Protein AF-A0A967SJI6-F1 (afdb_monomer)

Radius of gyration: 11.04 Å; Cα contacts (8 Å, |Δi|>4): 100; chains: 1; bounding box: 23×21×27 Å

pLDDT: mean 94.46, std 3.72, range [77.31, 97.75]

Structure (mmCIF, N/CA/C/O backbone):
data_AF-A0A967SJI6-F1
#
_entry.id   AF-A0A967SJI6-F1
#
loop_
_atom_site.group_PDB
_atom_site.id
_atom_site.type_symbol
_atom_site.label_atom_id
_atom_site.label_alt_id
_atom_site.label_comp_id
_atom_site.label_asym_id
_atom_site.label_entity_id
_atom_site.label_seq_id
_atom_site.pdbx_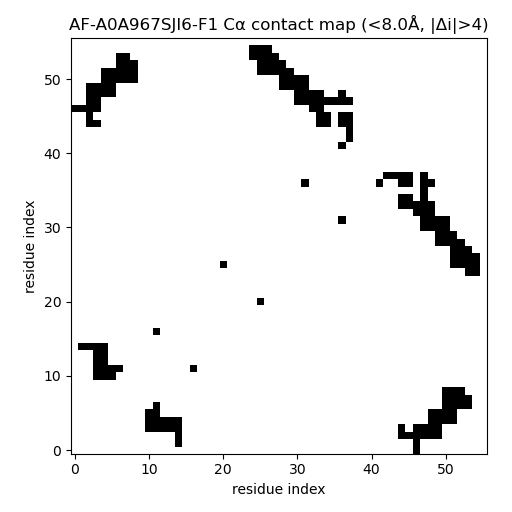PDB_ins_code
_atom_site.Cartn_x
_atom_site.Cartn_y
_atom_site.Cartn_z
_atom_site.occupancy
_atom_site.B_iso_or_equiv
_atom_site.auth_seq_id
_atom_site.auth_comp_id
_atom_site.auth_asym_id
_atom_site.auth_atom_id
_atom_site.pdbx_PDB_model_num
ATOM 1 N N . MET A 1 1 ? 2.556 -14.413 -6.505 1.00 77.31 1 MET A N 1
ATOM 2 C CA . MET A 1 1 ? 3.134 -13.109 -6.114 1.00 77.31 1 MET A CA 1
ATOM 3 C C . MET A 1 1 ? 1.968 -12.190 -5.792 1.00 77.31 1 MET A C 1
ATOM 5 O O . MET A 1 1 ? 1.008 -12.206 -6.553 1.00 77.31 1 MET A O 1
ATOM 9 N N . TYR A 1 2 ? 1.995 -11.490 -4.659 1.00 90.25 2 TYR A N 1
ATOM 10 C CA . TYR A 1 2 ? 0.858 -10.693 -4.184 1.00 90.25 2 TYR A CA 1
ATOM 11 C C . TYR A 1 2 ? 1.028 -9.195 -4.502 1.00 90.25 2 TYR A C 1
ATOM 13 O O . TYR A 1 2 ? 2.154 -8.761 -4.770 1.00 90.25 2 TYR A O 1
ATOM 21 N N . PRO A 1 3 ? -0.063 -8.407 -4.505 1.00 94.25 3 PRO A N 1
ATOM 22 C CA . PRO A 1 3 ? 0.008 -6.948 -4.562 1.00 94.25 3 PRO A CA 1
ATOM 23 C C . PRO A 1 3 ? 0.724 -6.360 -3.339 1.00 94.25 3 PRO A C 1
ATOM 25 O O . PRO A 1 3 ? 0.706 -6.945 -2.258 1.00 94.25 3 PRO A O 1
ATOM 28 N N . VAL A 1 4 ? 1.307 -5.171 -3.495 1.00 95.75 4 VAL A N 1
ATOM 29 C CA . VAL A 1 4 ? 1.901 -4.425 -2.372 1.00 95.75 4 VAL A CA 1
ATOM 30 C C . VAL A 1 4 ? 0.794 -3.745 -1.568 1.00 95.75 4 VAL A C 1
ATOM 32 O O . VAL A 1 4 ? -0.072 -3.086 -2.143 1.00 95.75 4 VAL A O 1
ATOM 35 N N . VAL A 1 5 ? 0.827 -3.859 -0.244 1.00 96.94 5 VAL A N 1
ATOM 36 C CA . VAL A 1 5 ? -0.182 -3.254 0.635 1.00 96.94 5 VAL A CA 1
ATOM 37 C C . VAL A 1 5 ? 0.282 -1.886 1.127 1.00 96.94 5 VAL A C 1
ATOM 39 O O . VAL A 1 5 ? 1.446 -1.701 1.481 1.00 96.94 5 VAL A O 1
ATOM 42 N N . HIS A 1 6 ? -0.639 -0.928 1.172 1.00 97.12 6 HIS A N 1
ATOM 43 C CA . HIS A 1 6 ? -0.479 0.353 1.853 1.00 97.12 6 HIS A CA 1
ATOM 44 C C . HIS A 1 6 ? -1.618 0.536 2.848 1.00 97.12 6 HIS A C 1
ATOM 46 O O . HIS A 1 6 ? -2.777 0.400 2.467 1.00 97.12 6 HIS A O 1
ATOM 52 N N . ILE A 1 7 ? -1.298 0.887 4.090 1.00 96.62 7 ILE A N 1
ATOM 53 C CA . ILE A 1 7 ? -2.283 1.251 5.118 1.00 96.62 7 ILE A CA 1
ATOM 54 C C . ILE A 1 7 ? -2.053 2.720 5.449 1.00 96.62 7 ILE A C 1
ATOM 56 O O . ILE A 1 7 ? -0.943 3.095 5.815 1.00 96.62 7 ILE A O 1
ATOM 60 N N . ASP A 1 8 ? -3.066 3.558 5.230 1.00 96.12 8 ASP A N 1
ATOM 61 C CA . ASP A 1 8 ? -3.009 5.012 5.442 1.00 96.12 8 ASP A CA 1
ATOM 62 C C . ASP A 1 8 ? -1.810 5.690 4.750 1.00 96.12 8 ASP A C 1
ATOM 64 O O . ASP A 1 8 ? -1.202 6.633 5.250 1.00 96.12 8 ASP A O 1
ATOM 68 N N . GLY A 1 9 ? -1.463 5.190 3.558 1.00 94.75 9 GLY A N 1
ATOM 69 C CA . GLY A 1 9 ? -0.341 5.680 2.749 1.00 94.75 9 GLY A CA 1
ATOM 70 C C . GLY A 1 9 ? 1.032 5.131 3.152 1.00 94.75 9 GLY A C 1
ATOM 71 O O . GLY A 1 9 ? 2.024 5.449 2.497 1.00 94.75 9 GLY A O 1
ATOM 72 N N . ILE A 1 10 ? 1.102 4.289 4.184 1.00 95.38 10 ILE A N 1
ATOM 73 C CA . ILE A 1 10 ? 2.332 3.630 4.620 1.00 95.38 10 ILE A CA 1
ATOM 74 C C . ILE A 1 10 ? 2.437 2.268 3.940 1.00 95.38 10 ILE A C 1
ATOM 76 O O . ILE A 1 10 ? 1.620 1.371 4.182 1.00 95.38 10 ILE A O 1
ATOM 80 N N . ARG A 1 11 ? 3.474 2.106 3.112 1.00 95.12 11 ARG A N 1
ATOM 81 C CA . ARG A 1 11 ? 3.814 0.834 2.469 1.00 95.12 11 ARG A CA 1
ATOM 82 C C . ARG A 1 11 ? 4.126 -0.224 3.523 1.00 95.12 11 ARG A C 1
ATOM 84 O O . ARG A 1 11 ? 4.989 -0.025 4.371 1.00 95.12 11 ARG A O 1
ATOM 91 N N . GLN A 1 12 ? 3.486 -1.372 3.386 1.00 95.44 12 GLN A N 1
ATOM 92 C CA . GLN A 1 12 ? 3.718 -2.549 4.206 1.00 95.44 12 GLN A CA 1
ATOM 93 C C . GLN A 1 12 ? 4.677 -3.505 3.491 1.00 95.44 12 GLN A C 1
ATOM 95 O O . GLN A 1 12 ? 4.716 -3.574 2.256 1.00 95.44 12 GLN A O 1
ATOM 100 N N . THR A 1 13 ? 5.481 -4.223 4.268 1.00 88.38 13 THR A N 1
ATOM 101 C CA . THR A 1 13 ? 6.433 -5.224 3.762 1.00 88.38 13 THR A CA 1
ATOM 102 C C . THR A 1 13 ? 5.774 -6.571 3.491 1.00 88.38 13 THR A C 1
ATOM 104 O O . THR A 1 13 ? 6.178 -7.265 2.563 1.00 88.38 13 THR A O 1
ATOM 107 N N . GLU A 1 14 ? 4.749 -6.908 4.269 1.00 89.69 14 GLU A N 1
ATOM 108 C CA . GLU A 1 14 ? 4.074 -8.206 4.271 1.00 89.69 14 GLU A CA 1
ATOM 109 C C . GLU A 1 14 ? 2.572 -8.020 4.050 1.00 89.69 14 GLU A C 1
ATOM 111 O O . GLU A 1 14 ? 1.984 -7.035 4.500 1.00 89.69 14 GLU A O 1
ATOM 116 N N . ILE A 1 15 ? 1.939 -8.954 3.336 1.00 89.75 15 ILE A N 1
ATOM 117 C CA . ILE A 1 15 ? 0.492 -8.902 3.066 1.00 89.75 15 ILE A CA 1
ATOM 118 C C . ILE A 1 15 ? -0.315 -9.393 4.274 1.00 89.75 15 ILE A C 1
ATOM 120 O O . ILE A 1 15 ? -1.462 -8.995 4.475 1.00 89.75 15 ILE A O 1
ATOM 124 N N . GLU A 1 16 ? 0.317 -10.204 5.117 1.00 91.56 16 GLU A N 1
ATOM 125 C CA . GLU A 1 16 ? -0.189 -10.788 6.351 1.00 91.56 16 GLU A CA 1
ATOM 126 C C . GLU A 1 16 ? -0.649 -9.717 7.346 1.00 91.56 16 GLU A C 1
ATOM 128 O O . GLU A 1 16 ? -1.553 -9.970 8.140 1.00 91.56 16 GLU A O 1
ATOM 133 N N . VAL A 1 17 ? -0.136 -8.486 7.245 1.00 89.94 17 VAL A N 1
ATOM 134 C CA . VAL A 1 17 ? -0.614 -7.334 8.025 1.00 89.94 17 VAL A CA 1
ATOM 135 C C . VAL A 1 17 ? -2.125 -7.113 7.882 1.00 89.94 17 VAL A C 1
ATOM 137 O O . VAL A 1 17 ? -2.780 -6.736 8.853 1.00 89.94 17 VAL A O 1
ATOM 140 N N . LEU A 1 18 ? -2.716 -7.434 6.723 1.00 90.69 18 LEU A N 1
ATOM 141 C CA . LEU A 1 18 ? -4.163 -7.340 6.505 1.00 90.69 18 LEU A CA 1
ATOM 142 C C . LEU A 1 18 ? -4.959 -8.260 7.438 1.00 90.69 18 LEU A C 1
ATOM 144 O O . LEU A 1 18 ? -6.096 -7.946 7.769 1.00 90.69 18 LEU A O 1
ATOM 148 N N . THR A 1 19 ? -4.368 -9.372 7.887 1.00 92.25 19 THR A N 1
ATOM 149 C CA . THR A 1 19 ? -5.011 -10.292 8.840 1.00 92.25 19 THR A CA 1
ATOM 150 C C . THR A 1 19 ? -5.035 -9.739 10.264 1.00 92.25 19 THR A C 1
ATOM 152 O O . THR A 1 19 ? -5.899 -10.115 11.052 1.00 92.25 19 THR A O 1
ATOM 155 N N . SER A 1 20 ? -4.117 -8.821 10.586 1.00 91.25 20 SER A N 1
ATOM 156 C CA . SER A 1 20 ? -4.053 -8.154 11.889 1.00 91.25 20 SER A CA 1
ATOM 157 C C . SER A 1 20 ? -4.933 -6.905 11.983 1.00 91.25 20 SER A C 1
ATOM 159 O O . SER A 1 20 ? -5.217 -6.457 13.091 1.00 91.25 20 SER A O 1
ATOM 161 N N . LEU A 1 21 ? -5.384 -6.354 10.849 1.00 92.12 21 LEU A N 1
ATOM 162 C CA . LEU A 1 21 ? -6.198 -5.141 10.812 1.00 92.12 21 LEU A CA 1
ATOM 163 C C . LEU A 1 21 ? -7.669 -5.463 11.136 1.00 92.12 21 LEU A C 1
ATOM 165 O O . LEU A 1 21 ? -8.326 -6.167 10.362 1.00 92.12 21 LEU A O 1
ATOM 169 N N . PRO A 1 22 ? -8.240 -4.940 12.238 1.00 94.88 22 PRO A N 1
ATOM 170 C CA . PRO A 1 22 ? -9.635 -5.193 12.568 1.00 94.88 22 PRO A CA 1
ATOM 171 C C . PRO A 1 22 ? -10.562 -4.643 11.481 1.00 94.88 22 PRO A C 1
ATOM 173 O O . PRO A 1 22 ? -10.537 -3.456 11.170 1.00 94.88 22 PRO A O 1
ATOM 176 N N . ALA A 1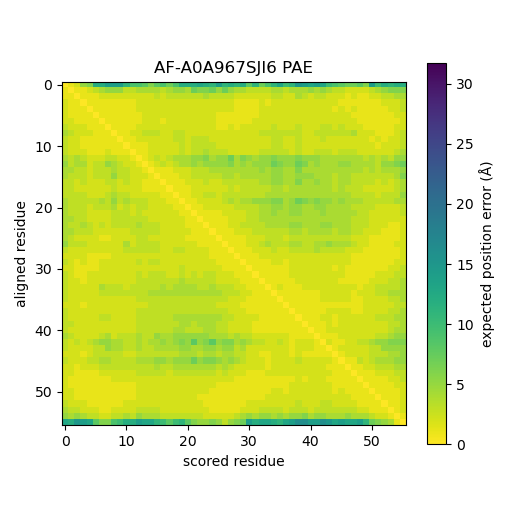 23 ? -11.464 -5.473 10.952 1.00 94.88 23 ALA A N 1
ATOM 177 C CA . ALA A 1 23 ? -12.373 -5.062 9.873 1.00 94.88 23 ALA A CA 1
ATOM 178 C C . ALA A 1 23 ? -13.232 -3.828 10.224 1.00 94.88 23 ALA A C 1
ATOM 180 O O . ALA A 1 23 ? -13.604 -3.051 9.349 1.00 94.88 23 ALA A O 1
ATOM 181 N N . ARG A 1 24 ? -13.525 -3.612 11.515 1.00 96.44 24 ARG A N 1
ATOM 182 C CA . ARG A 1 24 ? -14.256 -2.430 12.003 1.00 96.44 24 ARG A CA 1
ATOM 183 C C . ARG A 1 24 ? -13.483 -1.116 11.846 1.00 96.44 24 ARG A C 1
ATOM 185 O O . ARG A 1 24 ? -14.111 -0.063 11.876 1.00 96.44 24 ARG A O 1
ATOM 192 N N . GLU A 1 25 ? -12.162 -1.181 11.719 1.00 95.88 25 GLU A N 1
ATOM 193 C CA . GLU A 1 25 ? -11.277 -0.027 11.541 1.00 95.88 25 GLU A CA 1
ATOM 194 C C . GLU A 1 25 ? -11.074 0.300 10.061 1.00 95.88 25 GLU A C 1
ATOM 196 O O . GLU A 1 25 ? -10.609 1.385 9.738 1.00 95.88 25 GLU A O 1
ATOM 201 N N . VAL A 1 26 ? -11.476 -0.581 9.141 1.00 96.50 26 VAL A N 1
ATOM 202 C CA . VAL A 1 26 ? -11.366 -0.346 7.698 1.00 96.50 26 VAL A CA 1
ATOM 203 C C . VAL A 1 26 ? -12.466 0.608 7.227 1.00 96.50 26 VAL A C 1
ATOM 205 O O . VAL A 1 26 ? -13.662 0.327 7.347 1.00 96.50 26 VAL A O 1
ATOM 208 N N . GLY A 1 27 ? -12.062 1.748 6.674 1.00 97.50 27 GLY A N 1
ATOM 209 C CA . GLY A 1 27 ? -12.950 2.711 6.029 1.00 97.50 27 GLY A CA 1
ATOM 210 C C . GLY A 1 27 ? -13.159 2.390 4.555 1.00 97.50 27 GLY A C 1
ATOM 211 O O . GLY A 1 27 ? -14.295 2.289 4.100 1.00 97.50 27 GLY A O 1
ATOM 212 N N . GLU A 1 28 ? -12.064 2.184 3.826 1.00 97.00 28 GLU A N 1
ATOM 213 C CA . GLU A 1 28 ? -12.072 1.955 2.382 1.00 97.00 28 GLU A CA 1
ATOM 214 C C . GLU A 1 28 ? -10.929 1.021 1.972 1.00 97.00 28 GLU A C 1
ATOM 216 O O . GLU A 1 28 ? -9.842 1.065 2.557 1.00 97.00 28 GLU A O 1
ATOM 221 N N . ILE A 1 29 ? -11.177 0.197 0.951 1.00 96.75 29 ILE A N 1
ATOM 222 C CA . ILE A 1 29 ? -10.157 -0.608 0.278 1.00 96.75 29 ILE A CA 1
ATOM 223 C C . ILE A 1 29 ? -10.237 -0.334 -1.224 1.00 96.75 29 ILE A C 1
ATOM 225 O O . ILE A 1 29 ? -11.298 -0.472 -1.829 1.00 96.75 29 ILE A O 1
ATOM 229 N N . GLU A 1 30 ? -9.102 0.003 -1.824 1.00 97.56 30 GLU A N 1
ATOM 230 C CA . GLU A 1 30 ? -8.958 0.285 -3.251 1.00 97.56 30 GLU A CA 1
ATOM 231 C C . GLU A 1 30 ? -7.865 -0.618 -3.839 1.00 97.56 30 GLU A C 1
ATOM 233 O O . GLU A 1 30 ? -6.758 -0.698 -3.302 1.00 97.56 30 GLU A O 1
ATOM 238 N N . TYR A 1 31 ? -8.157 -1.300 -4.950 1.00 96.94 31 TYR A N 1
ATOM 239 C CA . TYR A 1 31 ? -7.145 -2.032 -5.713 1.00 96.94 31 TYR A CA 1
ATOM 240 C C . TYR A 1 31 ? -6.684 -1.204 -6.908 1.00 96.94 31 TYR A C 1
ATOM 242 O O . TYR A 1 31 ? -7.490 -0.826 -7.757 1.00 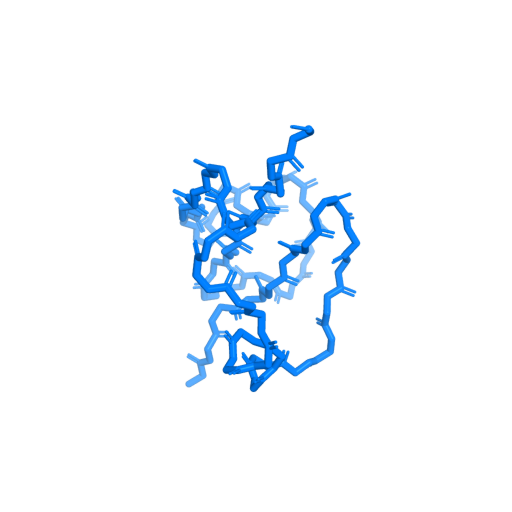96.94 31 TYR A O 1
ATOM 250 N N . LEU A 1 32 ? -5.374 -0.987 -7.002 1.00 97.38 32 LEU A N 1
AT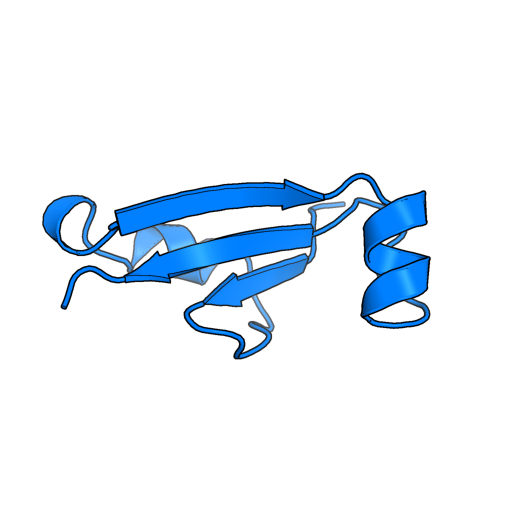OM 251 C CA . LEU A 1 32 ? -4.736 -0.356 -8.148 1.00 97.38 32 LEU A CA 1
ATOM 252 C C . LEU A 1 32 ? -4.071 -1.413 -9.037 1.00 97.38 32 LEU A C 1
ATOM 254 O O . LEU A 1 32 ? -3.163 -2.111 -8.567 1.00 97.38 32 LEU A O 1
ATOM 258 N N . PRO A 1 33 ? -4.444 -1.505 -10.328 1.00 97.00 33 PRO A N 1
ATOM 259 C CA . PRO A 1 33 ? -3.777 -2.375 -11.290 1.00 97.00 33 PRO A CA 1
ATOM 260 C C . PRO A 1 33 ? -2.283 -2.064 -11.397 1.00 97.00 33 PRO A C 1
ATOM 262 O O . PRO A 1 33 ? -1.869 -0.914 -11.256 1.00 97.00 33 PRO A O 1
ATOM 265 N N . GLY A 1 34 ? -1.466 -3.065 -11.736 1.00 96.81 34 GLY A N 1
ATOM 266 C CA . GLY A 1 34 ? -0.003 -2.933 -11.744 1.00 96.81 34 GLY A CA 1
ATOM 267 C C . GLY A 1 34 ? 0.538 -1.751 -12.549 1.00 96.81 34 GLY A C 1
ATOM 268 O O . GLY A 1 34 ? 1.455 -1.071 -12.095 1.00 96.81 34 GLY A O 1
ATOM 269 N N . ARG A 1 35 ? -0.075 -1.435 -13.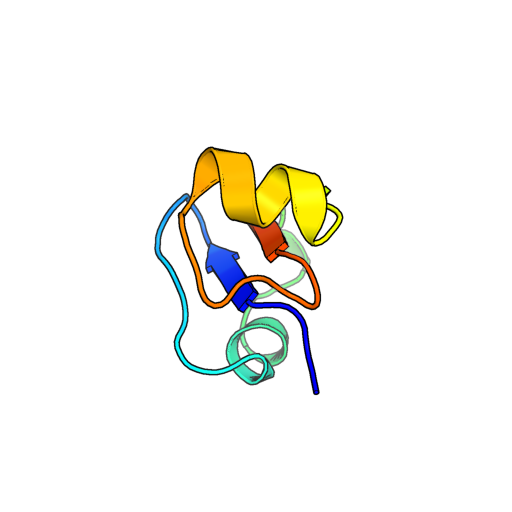696 1.00 96.62 35 ARG A N 1
ATOM 270 C CA . ARG A 1 35 ? 0.295 -0.261 -14.505 1.00 96.62 35 ARG A CA 1
ATOM 271 C C . ARG A 1 35 ? 0.083 1.058 -13.743 1.00 96.62 35 ARG A C 1
ATOM 273 O O . ARG A 1 35 ? 0.973 1.895 -13.720 1.00 96.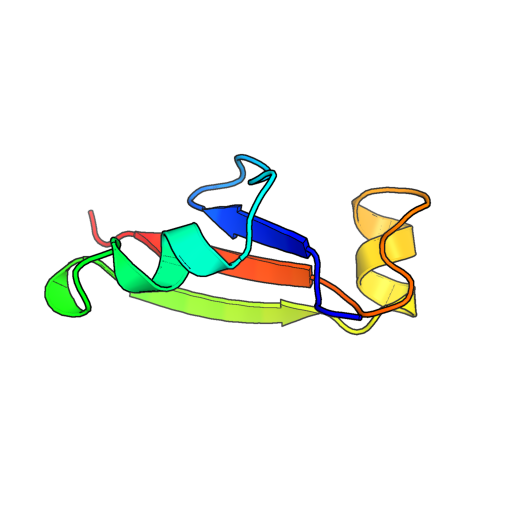62 35 ARG A O 1
ATOM 280 N N . GLU A 1 36 ? -1.057 1.205 -13.070 1.00 97.00 36 GLU A N 1
ATOM 281 C CA . GLU A 1 36 ? -1.452 2.424 -12.354 1.00 97.00 36 GLU A CA 1
ATOM 282 C C . GLU A 1 36 ? -0.675 2.553 -11.045 1.00 97.00 36 GLU A C 1
ATOM 284 O O . GLU A 1 36 ? -0.159 3.622 -10.723 1.00 97.00 36 GLU A O 1
ATOM 28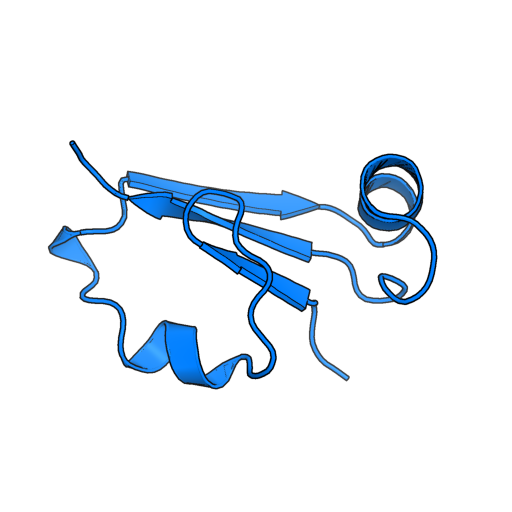9 N N . ALA A 1 37 ? -0.502 1.440 -10.331 1.00 96.75 37 ALA A N 1
ATOM 290 C CA . ALA A 1 37 ? 0.347 1.373 -9.153 1.00 96.75 37 ALA A CA 1
ATOM 291 C C . ALA A 1 37 ? 1.810 1.706 -9.494 1.00 96.75 37 ALA A C 1
ATOM 293 O O . ALA A 1 37 ? 2.453 2.440 -8.749 1.00 96.75 37 ALA A O 1
ATOM 294 N N . THR A 1 38 ? 2.311 1.247 -10.648 1.00 96.50 38 THR A N 1
ATOM 295 C CA . THR A 1 38 ? 3.665 1.582 -11.114 1.00 96.50 38 THR A CA 1
ATOM 296 C C . THR A 1 38 ? 3.796 3.066 -11.450 1.00 96.50 38 THR A C 1
ATOM 298 O O . THR A 1 38 ? 4.778 3.694 -11.065 1.00 96.50 38 THR A O 1
ATOM 301 N N . THR A 1 39 ? 2.794 3.660 -12.105 1.00 96.94 39 THR A N 1
ATOM 302 C CA . THR A 1 39 ? 2.756 5.111 -12.351 1.00 96.94 39 THR A CA 1
ATOM 303 C C . THR A 1 39 ? 2.750 5.913 -11.049 1.00 96.94 39 THR A C 1
ATOM 305 O O . THR A 1 39 ? 3.404 6.949 -10.970 1.00 96.94 39 THR A O 1
ATOM 308 N N . ARG A 1 40 ? 2.031 5.447 -10.022 1.00 95.56 40 ARG A N 1
ATOM 309 C CA . ARG A 1 40 ? 1.851 6.178 -8.761 1.00 95.56 40 ARG A CA 1
ATOM 310 C C . ARG A 1 40 ? 3.008 6.014 -7.774 1.00 95.56 40 ARG A C 1
ATOM 312 O O . ARG A 1 40 ? 3.339 6.966 -7.075 1.00 95.56 40 ARG A O 1
ATOM 319 N N . PHE A 1 41 ? 3.593 4.822 -7.686 1.00 95.00 41 PHE A N 1
ATOM 320 C CA . PHE A 1 41 ? 4.548 4.459 -6.632 1.00 95.00 41 PHE A CA 1
ATOM 321 C C . PHE A 1 41 ? 5.919 4.003 -7.153 1.00 95.00 41 PHE A C 1
ATOM 323 O O . PHE A 1 41 ? 6.802 3.703 -6.348 1.00 95.00 41 PHE A O 1
ATOM 330 N N . GLY A 1 42 ? 6.114 3.953 -8.473 1.00 94.19 42 GLY A N 1
ATOM 331 C CA . GLY A 1 42 ? 7.354 3.507 -9.105 1.00 94.19 42 GLY A CA 1
ATOM 332 C C . GLY A 1 42 ? 7.410 1.999 -9.355 1.00 94.19 42 GLY A C 1
ATOM 333 O O . GLY A 1 42 ? 6.406 1.292 -9.337 1.00 94.19 42 GLY A O 1
ATOM 334 N N . THR A 1 43 ? 8.604 1.482 -9.636 1.00 92.69 43 THR A N 1
ATOM 335 C CA . THR A 1 43 ? 8.806 0.061 -9.959 1.00 92.69 43 THR A CA 1
ATOM 336 C C . THR A 1 43 ? 8.532 -0.857 -8.756 1.00 92.69 43 THR A C 1
ATOM 338 O O . THR A 1 43 ? 8.501 -0.431 -7.603 1.00 92.69 43 THR A O 1
ATOM 341 N N . GLY A 1 44 ? 8.308 -2.151 -9.017 1.00 90.88 44 GLY A N 1
ATOM 342 C CA . GLY A 1 44 ? 8.021 -3.146 -7.970 1.00 90.88 44 GLY A CA 1
ATOM 343 C C . GLY A 1 44 ? 6.534 -3.351 -7.657 1.00 90.88 44 GLY A C 1
ATOM 344 O O . GLY A 1 44 ? 6.208 -4.112 -6.751 1.00 90.88 44 GLY A O 1
ATOM 345 N N . TYR A 1 45 ? 5.641 -2.732 -8.431 1.00 95.62 45 TYR A N 1
ATOM 346 C CA . TYR A 1 45 ? 4.185 -2.871 -8.321 1.00 95.62 45 TYR A CA 1
ATOM 347 C C . TYR A 1 45 ? 3.580 -3.660 -9.489 1.00 95.62 45 TYR A C 1
ATOM 349 O O . TYR A 1 45 ? 2.442 -3.424 -9.881 1.00 95.62 45 TYR A O 1
ATOM 357 N N . SER A 1 46 ? 4.317 -4.616 -10.064 1.00 93.31 46 SER A N 1
ATOM 358 C CA . SER A 1 46 ? 3.853 -5.397 -11.224 1.00 93.31 46 SER A CA 1
ATOM 359 C C . SER A 1 46 ? 2.529 -6.131 -10.973 1.00 93.31 46 SER A C 1
ATOM 361 O O . SER A 1 46 ? 1.731 -6.270 -11.895 1.00 93.31 46 SER A O 1
ATOM 363 N N . ASN A 1 47 ? 2.253 -6.523 -9.724 1.00 94.44 47 ASN A N 1
ATOM 364 C CA . ASN A 1 47 ? 0.998 -7.181 -9.331 1.00 94.44 47 ASN A CA 1
ATOM 365 C C . ASN A 1 47 ? -0.063 -6.214 -8.776 1.00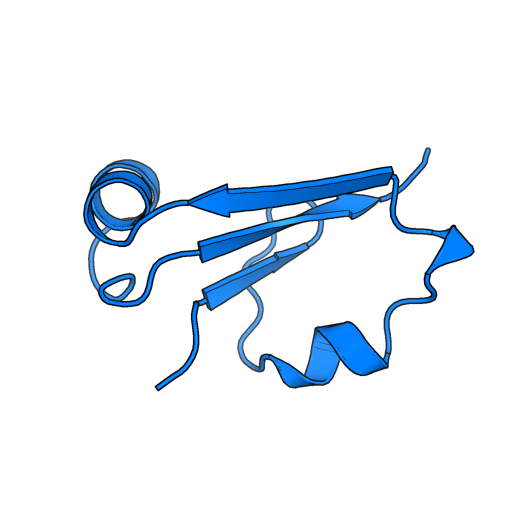 9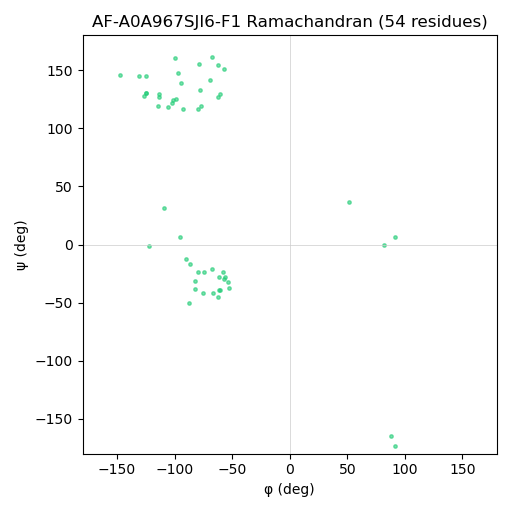4.44 47 ASN A C 1
ATOM 367 O O . ASN A 1 47 ? -1.112 -6.651 -8.300 1.00 94.44 47 ASN A O 1
ATOM 371 N N . GLY A 1 48 ? 0.191 -4.905 -8.832 1.00 96.25 48 GLY A N 1
ATOM 372 C CA . GLY A 1 48 ? -0.699 -3.874 -8.303 1.00 96.25 48 GLY A CA 1
ATOM 373 C C . GLY A 1 48 ? -0.421 -3.480 -6.857 1.00 96.25 48 GLY A C 1
ATOM 374 O O . GLY A 1 48 ? 0.560 -3.909 -6.239 1.00 96.25 48 GLY A O 1
ATOM 375 N N . ALA A 1 49 ? -1.310 -2.640 -6.333 1.00 97.12 49 ALA A N 1
ATOM 376 C CA . ALA A 1 49 ? -1.316 -2.204 -4.943 1.00 97.12 49 ALA A CA 1
ATOM 377 C C . ALA A 1 49 ? -2.711 -2.353 -4.331 1.00 97.12 49 ALA A C 1
ATOM 379 O O . ALA A 1 49 ? -3.711 -2.119 -5.006 1.00 97.12 49 ALA A O 1
ATOM 380 N N . ILE A 1 50 ? -2.769 -2.700 -3.050 1.00 97.19 50 ILE A N 1
ATOM 381 C CA . ILE A 1 50 ? -3.983 -2.612 -2.236 1.00 97.19 50 ILE A CA 1
ATOM 382 C C . ILE A 1 50 ? -3.803 -1.417 -1.309 1.00 97.19 50 ILE A C 1
ATOM 384 O O . ILE A 1 50 ? -2.871 -1.395 -0.506 1.00 97.19 50 ILE A O 1
ATOM 388 N N . LEU A 1 51 ? -4.673 -0.422 -1.434 1.00 97.38 51 LEU A N 1
ATOM 389 C CA . LEU A 1 51 ? -4.700 0.742 -0.561 1.00 97.38 51 LEU A CA 1
ATOM 390 C C . LEU A 1 51 ? -5.815 0.561 0.456 1.00 97.38 51 LEU A C 1
ATOM 392 O O . LEU A 1 51 ? -6.972 0.386 0.083 1.00 97.38 51 LEU A O 1
ATOM 396 N N . VAL A 1 52 ? -5.467 0.633 1.730 1.00 97.44 52 VAL A N 1
ATOM 397 C CA . VAL A 1 52 ? -6.409 0.586 2.842 1.00 97.44 52 VAL A CA 1
ATOM 398 C C . VAL A 1 52 ? -6.403 1.942 3.530 1.00 97.44 52 VAL A C 1
ATOM 400 O O . VAL A 1 52 ? -5.336 2.467 3.853 1.00 97.44 52 VAL A O 1
ATOM 403 N N . ARG A 1 53 ? -7.590 2.510 3.747 1.00 97.75 53 ARG A N 1
ATOM 404 C CA . ARG A 1 53 ? -7.787 3.726 4.547 1.00 97.75 53 ARG A CA 1
ATOM 405 C C . ARG A 1 53 ? -8.572 3.368 5.800 1.00 97.75 53 ARG A C 1
ATOM 407 O O . ARG A 1 53 ? -9.635 2.749 5.689 1.00 97.75 53 ARG A O 1
ATOM 414 N N . THR A 1 54 ? -8.062 3.727 6.973 1.00 96.69 54 THR A N 1
ATOM 415 C CA . THR A 1 54 ? -8.747 3.479 8.246 1.00 96.69 54 THR A CA 1
ATOM 416 C C . THR A 1 54 ? -9.863 4.496 8.495 1.00 96.69 54 THR A C 1
ATOM 418 O O . THR A 1 54 ? -9.892 5.595 7.931 1.00 96.69 54 THR A O 1
ATOM 421 N N . ARG A 1 55 ? -10.849 4.106 9.306 1.00 94.94 55 ARG A N 1
ATOM 422 C CA . ARG A 1 55 ? -11.902 5.005 9.787 1.00 94.94 55 ARG A CA 1
ATOM 423 C C . ARG A 1 55 ? -11.292 6.013 10.757 1.00 94.94 55 ARG A C 1
ATOM 425 O O . ARG A 1 55 ? -10.432 5.654 11.557 1.00 94.94 55 ARG A O 1
ATOM 432 N N . ARG A 1 56 ? -11.760 7.258 10.674 1.00 83.25 56 ARG A N 1
ATOM 433 C CA . ARG A 1 56 ? -11.458 8.297 11.663 1.00 83.25 56 ARG A CA 1
ATOM 434 C C . ARG A 1 56 ? -12.396 8.224 12.856 1.00 83.25 56 ARG A C 1
ATOM 436 O O . ARG A 1 56 ? -13.542 7.761 12.657 1.00 83.25 56 ARG A O 1
#

Solvent-accessible surface area (backbone atoms only — not comparable to full-atom values): 3295 Å² total; per-residue (Å²): 135,75,47,47,34,23,54,73,82,44,75,48,94,54,67,68,57,63,78,73,52,58,72,89,45,55,59,48,78,47,81,35,55,21,72,58,26,25,74,74,72,38,85,91,19,78,65,4,28,38,41,34,35,64,57,131

Foldseek 3Di:
DAAFEDEQNRTDPDPCVVVVDPPQQWDDKDWAAQVRQCVVPNPPRNRTYIYTYTDD

Secondary structure (DSSP, 8-state):
-PPEEEETTEEPS-TTHHHHS-GGGEEEEEEEPHHHHHHHH-TT-TT-EEEEEE--

Mean predicted aligned error: 2.67 Å

Sequence (56 aa):
MYPVVHIDGIRQTEIEVLTSLPAREVGEIEYLPGREATTRFGTGYSNGAILVRTRR

Nearest PDB structures (foldseek):
  8yfm-assembly1_A  TM=5.505E-01  e=2.640E+00  Homo sapiens
  7czg-assembly2_D  TM=4.640E-01  e=2.471E+00  Homo sapiens
  7s78-assembly1_B  TM=4.384E-01  e=3.437E+00  Human adenovirus 5